Protein AF-A0A3B9HQM9-F1 (afdb_monomer_lite)

Sequence (159 aa):
MHLEASRPVILVDKAGGFSRELKNIVEHFPKIDIQQLEDRFWVWIHYAAIRIARGEFFETIDFLAFLRRTVLVPLAFDELNKLGYGVRKAEQRVPEFSAALKKTVGRYHAGSLVTAVHESIALYLEQRKRFENEFLNLREEARIAAIGYLNCIEKKILF

Foldseek 3Di:
DDDLPPQDDPPDDPPCPVVVVSVVDDDDQDQDDVQVCLVCVLVLLLVLLVCLLVLVQVVNQVSLVVLQQPAQQSLPCVPCSSSVQGCPPCCPVPVVVVVLSVQLRADSASLSSLRNSVSSVVSRVVSCVVCPVVPHDHPVVSNCVSVVSSVVSNVVRVD

Radius of gyration: 19.4 Å; chains: 1; bounding box: 42×34×60 Å

Secondary structure (DSSP, 8-state):
----TTSPP-S--TTSHHHHHHTT----PPPP-HHHHHHHHHHHHHHHHHHHHTT-HHHHHHHHHHHIIIIIHHHH-HHHHTTT-TTTTHHHH-HHHHHHHHHT---SSHHHHHHHHHHHHHHHHHHHGGGTTS-----HHHHHHHHHHHHHHHHHHH-

Structure (mmCIF, N/CA/C/O backbone):
data_AF-A0A3B9HQM9-F1
#
_entry.id   AF-A0A3B9HQM9-F1
#
loop_
_atom_site.group_PDB
_atom_site.id
_atom_site.type_symbol
_atom_site.label_atom_id
_atom_site.label_alt_id
_atom_site.label_comp_id
_atom_site.label_asym_id
_atom_site.label_entity_id
_atom_site.label_seq_id
_atom_site.pdbx_PDB_ins_code
_atom_site.Cartn_x
_atom_site.Cartn_y
_atom_site.Cartn_z
_atom_site.occupancy
_atom_site.B_iso_or_equiv
_atom_site.auth_seq_id
_atom_site.auth_comp_id
_atom_site.auth_asym_id
_atom_site.auth_atom_id
_atom_site.pdbx_PDB_model_num
ATOM 1 N N . MET A 1 1 ? 13.100 -22.020 -22.131 1.00 31.86 1 MET A N 1
ATOM 2 C CA . MET A 1 1 ? 13.482 -20.758 -22.799 1.00 31.86 1 MET A CA 1
ATOM 3 C C . MET A 1 1 ? 12.538 -19.669 -22.310 1.00 31.86 1 MET A C 1
ATOM 5 O O . MET A 1 1 ? 11.433 -19.540 -22.823 1.00 31.86 1 MET A O 1
ATOM 9 N N . HIS A 1 2 ? 12.900 -18.982 -21.229 1.00 34.84 2 HIS A N 1
ATOM 10 C CA . HIS A 1 2 ? 12.106 -17.861 -20.731 1.00 34.84 2 HIS A CA 1
ATOM 11 C C . HIS A 1 2 ? 12.449 -16.643 -21.587 1.00 34.84 2 HIS A C 1
ATOM 13 O O . HIS A 1 2 ? 13.571 -16.158 -21.528 1.00 34.84 2 HIS A O 1
ATOM 19 N N . LEU A 1 3 ? 11.508 -16.198 -22.422 1.00 39.25 3 LEU A N 1
ATOM 20 C CA . LEU A 1 3 ? 11.593 -14.885 -23.056 1.00 39.25 3 LEU A CA 1
ATOM 21 C C . LEU A 1 3 ? 11.678 -13.845 -21.931 1.00 39.25 3 LEU A C 1
ATOM 23 O O . LEU A 1 3 ? 10.747 -13.738 -21.126 1.00 39.25 3 LEU A O 1
ATOM 27 N N . GLU A 1 4 ? 12.796 -13.124 -21.848 1.00 48.50 4 GLU A N 1
ATOM 28 C CA . GLU A 1 4 ? 12.886 -11.893 -21.064 1.00 48.50 4 GLU A CA 1
ATOM 29 C C . GLU A 1 4 ? 11.794 -10.959 -21.585 1.00 48.50 4 GLU A C 1
ATOM 31 O O . GLU A 1 4 ? 11.863 -10.463 -22.707 1.00 48.50 4 GLU A O 1
ATOM 36 N N . ALA A 1 5 ? 10.723 -10.795 -20.807 1.00 49.62 5 ALA A N 1
ATOM 37 C CA . ALA A 1 5 ? 9.475 -10.189 -21.272 1.00 49.62 5 ALA A CA 1
ATOM 38 C C . ALA A 1 5 ? 9.584 -8.684 -21.592 1.00 49.62 5 ALA A C 1
ATOM 40 O O . ALA A 1 5 ? 8.574 -8.065 -21.923 1.00 49.62 5 ALA A O 1
ATOM 41 N N . SER A 1 6 ? 10.780 -8.111 -21.466 1.00 56.75 6 SER A N 1
ATOM 42 C CA . SER A 1 6 ? 11.080 -6.696 -21.671 1.00 56.75 6 SER A CA 1
ATOM 43 C C . SER A 1 6 ? 11.618 -6.401 -23.071 1.00 56.75 6 SER A C 1
ATOM 45 O O . SER A 1 6 ? 11.450 -5.287 -23.560 1.00 56.75 6 SER A O 1
ATOM 47 N N . ARG A 1 7 ? 12.191 -7.396 -23.768 1.00 65.38 7 ARG A N 1
ATOM 48 C CA . ARG A 1 7 ? 12.734 -7.179 -25.112 1.00 65.38 7 ARG A CA 1
ATOM 49 C C . ARG A 1 7 ? 11.658 -7.367 -26.180 1.00 65.38 7 ARG A C 1
ATOM 51 O O . ARG A 1 7 ? 11.130 -8.474 -26.319 1.00 65.38 7 ARG A O 1
ATOM 58 N N . PRO A 1 8 ? 11.320 -6.318 -26.952 1.00 72.38 8 PRO A N 1
ATOM 59 C CA . PRO A 1 8 ? 10.322 -6.441 -27.998 1.00 72.38 8 PRO A CA 1
ATOM 60 C C . PRO A 1 8 ? 10.822 -7.400 -29.081 1.00 72.38 8 PRO A C 1
ATOM 62 O O . PRO A 1 8 ? 11.970 -7.331 -29.522 1.00 72.38 8 PRO A O 1
ATOM 65 N N . VAL A 1 9 ? 9.942 -8.297 -29.524 1.00 81.00 9 VAL A N 1
ATOM 66 C CA . VAL A 1 9 ? 10.208 -9.151 -30.683 1.00 81.00 9 VAL A CA 1
ATOM 67 C C . VAL A 1 9 ? 9.889 -8.347 -31.938 1.00 81.00 9 VAL A C 1
ATOM 69 O O . VAL A 1 9 ? 8.759 -7.900 -32.131 1.00 81.00 9 VAL A O 1
ATOM 72 N N . ILE A 1 10 ? 10.889 -8.160 -32.795 1.00 84.44 10 ILE A N 1
ATOM 73 C CA . ILE A 1 10 ? 10.723 -7.461 -34.069 1.00 84.44 10 ILE A CA 1
ATOM 74 C C . ILE A 1 10 ? 10.053 -8.418 -35.056 1.00 84.44 10 ILE A C 1
ATOM 76 O O . ILE A 1 10 ? 10.665 -9.384 -35.502 1.00 84.44 10 ILE A O 1
ATOM 80 N N . LEU A 1 11 ? 8.789 -8.152 -35.389 1.00 89.12 11 LEU A N 1
ATOM 81 C CA . LEU A 1 11 ? 8.035 -8.962 -36.352 1.00 89.12 11 LEU A CA 1
ATOM 82 C C . LEU A 1 11 ? 8.367 -8.596 -37.807 1.00 89.12 11 LEU A C 1
ATOM 84 O O . LEU A 1 11 ? 8.377 -9.467 -38.671 1.00 89.12 11 LEU A O 1
ATOM 88 N N . VAL A 1 12 ? 8.650 -7.317 -38.082 1.00 90.44 12 VAL A N 1
ATOM 89 C CA . VAL A 1 12 ? 9.025 -6.802 -39.408 1.00 90.44 12 VAL A CA 1
ATOM 90 C C . VAL A 1 12 ? 9.981 -5.620 -39.240 1.00 90.44 12 VAL A C 1
ATOM 92 O O . VAL A 1 12 ? 9.660 -4.669 -38.535 1.00 90.44 12 VAL A O 1
ATOM 95 N N . ASP A 1 13 ? 11.119 -5.648 -39.934 1.00 91.06 13 ASP A N 1
ATOM 96 C CA . ASP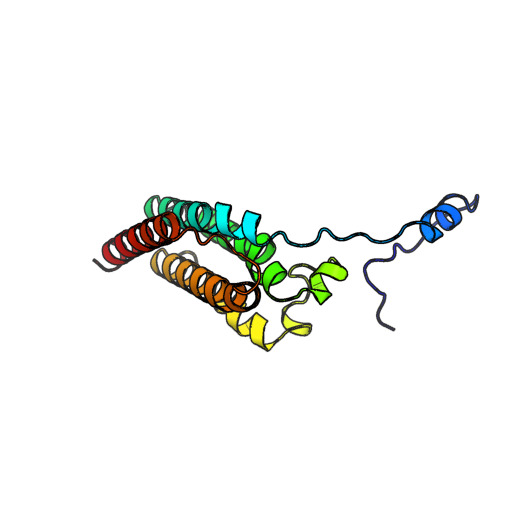 A 1 13 ? 12.044 -4.512 -40.055 1.00 91.06 13 ASP A CA 1
ATOM 97 C C . ASP A 1 13 ? 12.808 -4.598 -41.383 1.00 91.06 13 ASP A C 1
ATOM 99 O O . ASP A 1 13 ? 13.970 -4.993 -41.447 1.00 91.06 13 ASP A O 1
ATOM 103 N N . LYS A 1 14 ? 12.117 -4.282 -42.485 1.00 90.44 14 LYS A N 1
ATOM 104 C CA . LYS A 1 14 ? 12.659 -4.462 -43.844 1.00 90.44 14 LYS A CA 1
ATOM 105 C C . LYS A 1 14 ? 13.916 -3.626 -44.117 1.00 90.44 14 LYS A C 1
ATOM 107 O O . LYS A 1 14 ? 14.730 -4.025 -44.940 1.00 90.44 14 LYS A O 1
ATOM 112 N N . ALA A 1 15 ? 14.058 -2.478 -43.454 1.00 91.25 15 ALA A N 1
ATOM 113 C CA . ALA A 1 15 ? 15.184 -1.561 -43.638 1.00 91.25 15 ALA A CA 1
ATOM 114 C C . ALA A 1 15 ? 16.266 -1.698 -42.547 1.00 91.25 15 ALA A C 1
ATOM 116 O O . ALA A 1 15 ? 17.303 -1.043 -42.630 1.00 91.25 15 ALA A O 1
ATOM 117 N N . GLY A 1 16 ? 16.043 -2.520 -41.515 1.00 87.19 16 GLY A N 1
ATOM 118 C CA . GLY A 1 16 ? 16.991 -2.734 -40.417 1.00 87.19 16 GLY A CA 1
ATOM 119 C C . GLY A 1 16 ? 17.180 -1.528 -39.486 1.00 87.19 16 GLY A C 1
ATOM 120 O O . GLY A 1 16 ? 18.104 -1.525 -38.668 1.00 87.19 16 GLY A O 1
ATOM 121 N N . GLY A 1 17 ? 16.371 -0.475 -39.644 1.00 88.94 17 GLY A N 1
ATOM 122 C CA . GLY A 1 17 ? 16.509 0.775 -38.896 1.00 88.94 17 GLY A CA 1
ATOM 123 C C . GLY A 1 17 ? 16.097 0.604 -37.437 1.00 88.94 17 GLY A C 1
ATOM 124 O O . GLY A 1 17 ? 16.817 1.023 -36.533 1.00 88.94 17 GLY A O 1
ATOM 125 N N . PHE A 1 18 ? 14.987 -0.098 -37.204 1.00 84.00 18 PHE A N 1
ATOM 126 C CA . PHE A 1 18 ? 14.453 -0.312 -35.861 1.00 84.00 18 PHE A CA 1
ATOM 127 C C . PHE A 1 18 ? 15.334 -1.265 -35.044 1.00 84.00 18 PHE A C 1
ATOM 129 O O . PHE A 1 18 ? 15.640 -0.995 -33.886 1.00 84.00 18 PHE A O 1
ATOM 136 N N . SER A 1 19 ? 15.836 -2.336 -35.664 1.00 86.25 19 SER A N 1
ATOM 137 C CA . SER A 1 19 ? 16.766 -3.284 -35.039 1.00 86.25 19 SER A CA 1
ATOM 138 C C . SER A 1 19 ? 18.081 -2.632 -34.623 1.00 86.25 19 SER A C 1
ATOM 140 O O . SER A 1 19 ? 18.715 -3.077 -33.669 1.00 86.25 19 SER A O 1
ATOM 142 N N . ARG A 1 20 ? 18.528 -1.606 -35.358 1.00 86.38 20 ARG A N 1
ATOM 143 C CA . ARG A 1 20 ? 19.761 -0.875 -35.053 1.00 86.38 20 ARG A CA 1
ATOM 144 C C . ARG A 1 20 ? 19.574 0.034 -33.848 1.00 86.38 20 ARG A C 1
ATOM 146 O O . ARG A 1 20 ? 20.414 0.006 -32.957 1.00 86.38 20 ARG A O 1
ATOM 153 N N . GLU A 1 21 ? 18.463 0.761 -33.805 1.00 84.81 21 GLU A N 1
ATOM 154 C CA . GLU A 1 21 ? 18.163 1.665 -32.697 1.00 84.81 21 GLU A CA 1
ATOM 155 C C . GLU A 1 21 ? 17.845 0.901 -31.409 1.00 84.81 21 GLU A C 1
ATOM 157 O O . GLU A 1 21 ? 18.342 1.247 -30.342 1.00 84.81 21 GLU A O 1
ATOM 162 N N . LEU A 1 22 ? 17.118 -0.217 -31.509 1.00 83.12 22 LEU A N 1
ATOM 163 C CA . LEU A 1 22 ? 16.764 -1.051 -30.359 1.00 83.12 22 LEU A CA 1
ATOM 164 C C . LEU A 1 22 ? 17.995 -1.586 -29.605 1.00 83.12 22 LEU A C 1
ATOM 166 O O . LEU A 1 22 ? 17.938 -1.749 -28.389 1.00 83.12 22 LEU A O 1
ATOM 170 N N . LYS A 1 23 ? 19.121 -1.831 -30.292 1.00 80.38 23 LYS A N 1
ATOM 171 C CA . LYS A 1 23 ? 20.385 -2.250 -29.650 1.00 80.38 23 LYS A CA 1
ATOM 172 C C . LYS A 1 23 ? 20.988 -1.170 -28.752 1.00 80.38 23 LYS A C 1
ATOM 174 O O . LYS A 1 23 ? 21.751 -1.510 -27.853 1.00 80.38 23 LYS A O 1
ATOM 179 N N . ASN A 1 24 ? 20.658 0.093 -29.006 1.00 80.75 24 ASN A N 1
ATOM 180 C CA . ASN A 1 24 ? 21.173 1.240 -28.267 1.00 80.75 24 ASN A CA 1
ATOM 181 C C . ASN A 1 24 ? 20.254 1.646 -27.106 1.00 80.75 24 ASN A C 1
ATOM 183 O O . ASN A 1 24 ? 20.648 2.469 -26.281 1.00 80.75 24 ASN A O 1
ATOM 187 N N . ILE A 1 25 ? 19.047 1.075 -27.014 1.00 77.06 25 ILE A N 1
ATOM 188 C CA . ILE A 1 25 ? 18.130 1.346 -25.907 1.00 77.06 25 ILE A CA 1
ATOM 189 C C . ILE A 1 25 ? 18.655 0.654 -24.649 1.00 77.06 25 ILE A C 1
ATOM 191 O O . ILE A 1 25 ? 18.677 -0.573 -24.548 1.00 77.06 25 ILE A O 1
ATOM 195 N N . VAL A 1 26 ? 19.043 1.464 -23.668 1.00 68.56 26 VAL A N 1
ATOM 196 C CA . VAL A 1 26 ? 19.285 1.013 -22.299 1.00 68.56 26 VAL A CA 1
ATOM 197 C C . VAL A 1 26 ? 17.951 1.050 -21.560 1.00 68.56 26 VAL A C 1
ATOM 199 O O . VAL A 1 26 ? 17.317 2.101 -21.471 1.00 68.56 26 VAL A O 1
ATOM 202 N N . GLU A 1 27 ? 17.510 -0.095 -21.039 1.00 67.31 27 GLU A N 1
ATOM 203 C CA . GLU A 1 27 ? 16.317 -0.153 -20.194 1.00 67.31 27 GLU A CA 1
ATOM 204 C C . GLU A 1 27 ? 16.575 0.638 -18.903 1.00 67.31 27 GLU A C 1
ATOM 206 O O . GLU A 1 27 ? 17.454 0.294 -18.112 1.00 67.31 27 GLU A O 1
ATOM 211 N N . HIS A 1 28 ? 15.819 1.717 -18.695 1.00 65.94 28 HIS A N 1
ATOM 212 C CA . HIS A 1 28 ? 15.857 2.488 -17.458 1.00 65.94 28 HIS A CA 1
ATOM 213 C C . HIS A 1 28 ? 14.506 2.387 -16.762 1.00 65.94 28 HIS A C 1
ATOM 215 O O . HIS A 1 28 ? 13.511 2.952 -17.217 1.00 65.94 28 HIS A O 1
ATOM 221 N N . PHE A 1 29 ? 14.478 1.669 -15.644 1.00 67.25 29 PHE A N 1
ATOM 222 C CA . PHE A 1 29 ? 13.321 1.650 -14.763 1.00 67.25 29 PHE A CA 1
ATOM 223 C C . PHE A 1 29 ? 13.531 2.670 -13.646 1.00 67.25 29 PHE A C 1
ATOM 225 O O . PHE A 1 29 ? 14.614 2.699 -13.053 1.00 67.25 29 PHE A O 1
ATOM 232 N N . PRO A 1 30 ? 12.528 3.518 -13.356 1.00 65.25 30 PRO A N 1
ATOM 233 C CA . PRO A 1 30 ? 12.673 4.545 -12.341 1.00 65.25 30 PRO A CA 1
ATOM 234 C C . PRO A 1 30 ? 12.960 3.894 -10.988 1.00 65.25 30 PRO A C 1
ATOM 236 O O . PRO A 1 30 ? 12.232 3.001 -10.545 1.00 65.25 30 PRO A O 1
ATOM 239 N N . LYS A 1 31 ? 14.027 4.353 -10.326 1.00 71.44 31 LYS A N 1
ATOM 240 C CA . LYS A 1 31 ? 14.301 3.979 -8.940 1.00 71.44 31 LYS A CA 1
ATOM 241 C C . LYS A 1 31 ? 13.192 4.546 -8.056 1.00 71.44 31 LYS A C 1
ATOM 243 O O . LYS A 1 31 ? 12.733 5.668 -8.261 1.00 71.44 31 LYS A O 1
ATOM 248 N N . ILE A 1 32 ? 12.774 3.765 -7.070 1.00 77.00 32 ILE A N 1
ATOM 249 C CA . ILE A 1 32 ? 11.804 4.220 -6.081 1.00 77.00 32 ILE A CA 1
ATOM 250 C C . ILE A 1 32 ? 12.460 5.266 -5.191 1.00 77.00 32 ILE A C 1
ATOM 252 O O . ILE A 1 32 ? 13.507 5.014 -4.596 1.00 77.00 32 ILE A O 1
ATOM 256 N N . ASP A 1 33 ? 11.803 6.412 -5.075 1.00 86.19 33 ASP A N 1
ATOM 257 C CA . ASP A 1 33 ? 12.102 7.407 -4.058 1.00 86.19 33 ASP A CA 1
ATOM 258 C C . ASP A 1 33 ? 11.256 7.097 -2.813 1.00 86.19 33 ASP A C 1
ATOM 260 O O . ASP A 1 33 ? 10.039 7.312 -2.789 1.00 86.19 33 ASP A O 1
ATOM 264 N N . ILE A 1 34 ? 11.905 6.529 -1.793 1.00 88.50 34 ILE A N 1
ATOM 265 C CA . ILE A 1 34 ? 11.252 6.150 -0.535 1.00 88.50 34 ILE A CA 1
ATOM 266 C C . ILE A 1 34 ? 10.689 7.369 0.207 1.00 88.50 34 ILE A C 1
ATOM 268 O O . ILE A 1 34 ? 9.625 7.259 0.815 1.00 88.50 34 ILE A O 1
ATOM 272 N N . GLN A 1 35 ? 11.327 8.540 0.104 1.00 92.06 35 GLN A N 1
ATOM 273 C CA . GLN A 1 35 ? 10.831 9.759 0.740 1.00 92.06 35 GLN A CA 1
ATOM 274 C C . GLN A 1 35 ? 9.533 10.223 0.077 1.00 92.06 35 GLN A C 1
ATOM 276 O O . GLN A 1 35 ? 8.573 10.556 0.770 1.00 92.06 35 GLN A O 1
ATOM 281 N N . GLN A 1 36 ? 9.454 10.179 -1.256 1.00 91.31 36 GLN A N 1
ATOM 282 C CA . GLN A 1 36 ? 8.212 10.506 -1.968 1.00 91.31 36 GLN A CA 1
ATOM 283 C C . GLN A 1 36 ? 7.069 9.542 -1.644 1.00 91.31 36 GLN A C 1
ATOM 285 O O . GLN A 1 36 ? 5.904 9.951 -1.641 1.00 91.31 36 GLN A O 1
ATOM 290 N N . LEU A 1 37 ? 7.378 8.266 -1.394 1.00 92.06 37 LEU A N 1
ATOM 291 C CA . LEU A 1 37 ? 6.382 7.306 -0.927 1.00 92.06 37 LEU A CA 1
ATOM 292 C C . LEU A 1 37 ? 5.926 7.629 0.497 1.00 92.06 37 LEU A C 1
ATOM 294 O O . LEU A 1 37 ? 4.721 7.720 0.714 1.00 92.06 37 LEU A O 1
ATOM 298 N N . GLU A 1 38 ? 6.848 7.866 1.431 1.00 94.62 38 GLU A N 1
ATOM 299 C CA . GLU A 1 38 ? 6.537 8.236 2.821 1.00 94.62 38 GLU A CA 1
ATOM 300 C C . GLU A 1 38 ? 5.682 9.507 2.907 1.00 94.62 38 GLU A C 1
ATOM 302 O O . GLU A 1 38 ? 4.692 9.537 3.640 1.00 94.62 38 GLU A O 1
ATOM 307 N N . ASP A 1 39 ? 5.981 10.519 2.090 1.00 94.56 39 ASP A N 1
ATOM 308 C CA . ASP A 1 39 ? 5.230 11.778 2.045 1.00 94.56 39 ASP A CA 1
ATOM 309 C C . ASP A 1 39 ? 3.767 11.596 1.598 1.00 94.56 39 ASP A C 1
ATOM 311 O O . ASP A 1 39 ? 2.895 12.382 1.973 1.00 94.56 39 ASP A O 1
ATOM 315 N N . ARG A 1 40 ? 3.470 10.563 0.797 1.00 95.81 40 ARG A N 1
ATOM 316 C CA . ARG A 1 40 ? 2.135 10.332 0.210 1.00 95.81 40 ARG A CA 1
ATOM 317 C C . ARG A 1 40 ? 1.366 9.201 0.870 1.00 95.81 40 ARG A C 1
ATOM 319 O O . ARG A 1 40 ? 0.134 9.215 0.848 1.00 95.81 40 ARG A O 1
ATOM 326 N N . PHE A 1 41 ? 2.066 8.226 1.443 1.00 97.31 41 PHE A N 1
ATOM 327 C CA . PHE A 1 41 ? 1.468 6.986 1.918 1.00 97.31 41 PHE A CA 1
ATOM 328 C C . PHE A 1 41 ? 0.357 7.250 2.933 1.00 97.31 41 PHE A C 1
ATOM 330 O O . PHE A 1 41 ? -0.753 6.745 2.783 1.00 97.31 41 PHE A O 1
ATOM 337 N N . TRP A 1 42 ? 0.600 8.115 3.915 1.00 98.12 42 TRP A N 1
ATOM 338 C CA . TRP A 1 42 ? -0.381 8.409 4.960 1.00 98.12 42 TRP A CA 1
ATOM 339 C C . TRP A 1 42 ? -1.614 9.156 4.440 1.00 98.12 42 TRP A C 1
ATOM 341 O O . TRP A 1 42 ? -2.733 8.868 4.865 1.00 98.12 42 TRP A O 1
ATOM 351 N N . VAL A 1 43 ? -1.439 10.041 3.453 1.00 97.44 43 VAL A N 1
ATOM 352 C CA . VAL A 1 43 ? -2.559 10.700 2.758 1.00 97.44 43 VAL A CA 1
ATOM 353 C C . VAL A 1 43 ? -3.401 9.665 2.008 1.00 97.44 43 VAL A C 1
ATOM 355 O O . VAL A 1 43 ? -4.629 9.684 2.078 1.00 97.44 43 VAL A O 1
ATOM 358 N N . TRP A 1 44 ? -2.756 8.706 1.345 1.00 98.44 44 TRP A N 1
ATOM 359 C CA . TRP A 1 44 ? -3.439 7.601 0.679 1.00 98.44 44 TRP A CA 1
ATOM 360 C C . TRP A 1 44 ? -4.200 6.696 1.650 1.00 98.44 44 TRP A C 1
ATOM 362 O O . TRP A 1 44 ? -5.348 6.348 1.372 1.00 98.44 44 TRP A O 1
ATOM 372 N N . ILE A 1 45 ? -3.625 6.364 2.807 1.00 98.56 45 ILE A N 1
ATOM 373 C CA . ILE A 1 45 ? -4.335 5.622 3.860 1.00 98.56 45 ILE A CA 1
ATOM 374 C C . ILE A 1 45 ? -5.576 6.388 4.326 1.00 98.56 45 ILE A C 1
ATOM 376 O O . ILE A 1 45 ? -6.656 5.805 4.443 1.00 98.56 45 ILE A O 1
ATOM 380 N N . HIS A 1 46 ? -5.454 7.700 4.528 1.00 98.12 46 HIS A N 1
ATOM 381 C CA . HIS A 1 46 ? -6.591 8.533 4.898 1.00 98.12 46 HIS A CA 1
ATOM 382 C C . HIS A 1 46 ? -7.695 8.518 3.823 1.00 98.12 46 HIS A C 1
ATOM 384 O O . HIS A 1 46 ? -8.874 8.374 4.152 1.00 98.12 46 HIS A O 1
ATOM 390 N N . TYR A 1 47 ? -7.338 8.566 2.536 1.00 97.88 47 TYR A N 1
ATOM 391 C CA . TYR A 1 47 ?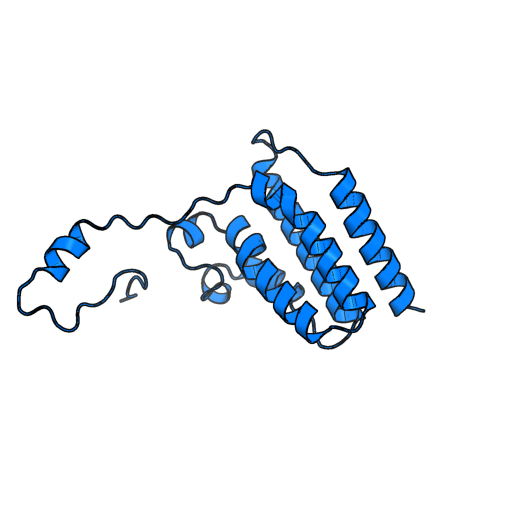 -8.306 8.443 1.440 1.00 97.88 47 TYR A CA 1
ATOM 392 C C . TYR A 1 47 ? -8.994 7.080 1.392 1.00 97.88 47 TYR A C 1
ATOM 394 O O . TYR A 1 47 ? -10.204 7.030 1.167 1.00 97.88 47 TYR A O 1
ATOM 402 N N . ALA A 1 48 ? -8.271 5.985 1.640 1.00 98.12 48 ALA A N 1
ATOM 403 C CA . ALA A 1 48 ? -8.883 4.663 1.740 1.00 98.12 48 ALA A CA 1
ATOM 404 C C . ALA A 1 48 ? -9.947 4.632 2.848 1.00 98.12 48 ALA A C 1
ATOM 406 O O . ALA A 1 48 ? -11.066 4.176 2.616 1.00 98.12 48 ALA A O 1
ATOM 407 N N . ALA A 1 49 ? -9.624 5.181 4.022 1.00 98.12 49 ALA A N 1
ATOM 408 C CA . ALA A 1 49 ? -10.541 5.249 5.154 1.00 98.12 49 ALA A CA 1
ATOM 409 C C . ALA A 1 49 ? -11.784 6.114 4.861 1.00 98.12 49 ALA A C 1
ATOM 411 O O . ALA A 1 49 ? -12.896 5.703 5.189 1.00 98.12 49 ALA A O 1
ATOM 412 N N . ILE A 1 50 ? -11.630 7.268 4.194 1.00 97.81 50 ILE A N 1
ATOM 413 C CA . ILE A 1 50 ? -12.766 8.118 3.785 1.00 97.81 50 ILE A CA 1
ATOM 414 C C . ILE A 1 50 ? -13.690 7.377 2.809 1.00 97.81 50 ILE A C 1
ATOM 416 O O . ILE A 1 50 ? -14.909 7.418 2.972 1.00 97.81 50 ILE A O 1
ATOM 420 N N . ARG A 1 51 ? -13.126 6.684 1.811 1.00 98.00 51 ARG A N 1
ATOM 421 C CA . ARG A 1 51 ? -13.903 5.896 0.837 1.00 98.00 51 ARG A CA 1
ATOM 422 C C . ARG A 1 51 ? -14.713 4.799 1.532 1.00 98.00 51 ARG A C 1
ATOM 424 O O . ARG A 1 51 ? -15.903 4.651 1.263 1.00 98.00 51 ARG A O 1
ATOM 431 N N . ILE A 1 52 ? -14.110 4.099 2.499 1.00 98.19 52 ILE A N 1
ATOM 432 C CA . ILE A 1 52 ? -14.811 3.092 3.315 1.00 98.19 52 ILE A CA 1
ATOM 433 C C . ILE A 1 52 ? -15.961 3.733 4.098 1.00 98.19 52 ILE A C 1
ATOM 435 O O . ILE A 1 52 ? -17.076 3.218 4.066 1.00 98.19 52 ILE A O 1
ATOM 439 N N . ALA A 1 53 ? -15.717 4.868 4.759 1.00 97.31 53 ALA A N 1
ATOM 440 C CA . ALA A 1 53 ? -16.728 5.571 5.551 1.00 97.31 53 ALA A CA 1
ATOM 441 C C . ALA A 1 53 ? -17.949 6.012 4.723 1.00 97.31 53 ALA A C 1
ATOM 443 O O . ALA A 1 53 ? -19.052 6.115 5.252 1.00 97.31 53 ALA A O 1
ATOM 444 N N . ARG A 1 54 ? -17.749 6.267 3.425 1.00 97.12 54 ARG A N 1
ATOM 445 C CA . ARG A 1 54 ? -18.789 6.673 2.468 1.00 97.12 54 ARG A CA 1
ATOM 446 C C . ARG A 1 54 ? -19.497 5.500 1.785 1.00 97.12 54 ARG A C 1
ATOM 448 O O . ARG A 1 54 ? -20.417 5.732 1.010 1.00 97.12 54 ARG A O 1
ATOM 455 N N . GLY A 1 55 ? -19.082 4.259 2.043 1.00 97.00 55 GLY A N 1
ATOM 456 C CA . GLY A 1 55 ? -19.637 3.084 1.365 1.00 97.00 55 GLY A CA 1
ATOM 457 C C . GLY A 1 55 ? -19.097 2.859 -0.054 1.00 97.00 55 GLY A C 1
ATOM 458 O O . GLY A 1 55 ? -19.663 2.074 -0.810 1.00 97.00 55 GLY A O 1
ATOM 459 N N . GLU A 1 56 ? -18.002 3.518 -0.440 1.00 98.06 56 GLU A N 1
ATOM 460 C CA . GLU A 1 56 ? -17.430 3.469 -1.795 1.00 98.06 56 GLU A CA 1
ATOM 461 C C . GLU A 1 56 ? -16.539 2.228 -1.974 1.00 98.06 56 GLU A C 1
ATOM 463 O O . GLU A 1 56 ? -15.338 2.308 -2.218 1.00 98.06 56 GLU A O 1
ATOM 468 N N . PHE A 1 57 ? -17.117 1.040 -1.804 1.00 98.00 57 PHE A N 1
ATOM 469 C CA . PHE A 1 57 ? -16.342 -0.192 -1.641 1.00 98.00 57 PHE A CA 1
ATOM 470 C C . PHE A 1 57 ? -15.585 -0.630 -2.897 1.00 98.00 57 PHE A C 1
ATOM 472 O O . PHE A 1 57 ? -14.446 -1.072 -2.773 1.00 98.00 57 PHE A O 1
ATOM 479 N N . PHE A 1 58 ? -16.159 -0.485 -4.097 1.00 98.38 58 PHE A N 1
ATOM 480 C CA . PHE A 1 58 ? -15.432 -0.775 -5.343 1.00 98.38 58 PHE A CA 1
ATOM 481 C C . PHE A 1 58 ? -14.228 0.155 -5.520 1.00 98.38 58 PHE A C 1
ATOM 483 O O . PHE A 1 58 ? -13.118 -0.312 -5.762 1.00 98.38 58 PHE A O 1
ATOM 490 N N . GLU A 1 59 ? -14.421 1.449 -5.263 1.00 98.06 59 GLU A N 1
ATOM 491 C CA . GLU A 1 59 ? -13.351 2.446 -5.264 1.00 98.06 59 GLU A CA 1
ATOM 492 C C . GLU A 1 59 ? -12.257 2.120 -4.240 1.00 98.06 59 GLU A C 1
ATOM 494 O O . GLU A 1 59 ? -11.075 2.329 -4.512 1.00 98.06 59 GLU A O 1
ATOM 499 N N . THR A 1 60 ? -12.608 1.595 -3.062 1.00 98.38 60 THR A N 1
ATOM 500 C CA . THR A 1 60 ? -11.616 1.122 -2.085 1.00 98.38 60 THR A CA 1
ATOM 501 C C . THR A 1 60 ? -10.882 -0.132 -2.570 1.00 98.38 60 THR A C 1
ATOM 503 O O . THR A 1 60 ? -9.670 -0.231 -2.381 1.00 98.38 60 THR A O 1
ATOM 506 N N . ILE A 1 61 ? -11.572 -1.090 -3.198 1.00 98.56 61 ILE A N 1
ATOM 507 C CA . ILE A 1 61 ? -10.957 -2.312 -3.747 1.00 98.56 61 ILE A CA 1
ATOM 508 C C . ILE A 1 61 ? -9.925 -1.955 -4.825 1.00 98.56 61 ILE A C 1
ATOM 510 O O . ILE A 1 61 ? -8.788 -2.444 -4.782 1.00 98.56 61 ILE A O 1
ATOM 514 N N . ASP A 1 62 ? -10.284 -1.060 -5.743 1.00 98.06 62 ASP A N 1
ATOM 515 C CA . ASP A 1 62 ? -9.385 -0.577 -6.791 1.00 98.06 62 ASP A CA 1
ATOM 516 C C . ASP A 1 62 ? -8.220 0.220 -6.206 1.00 98.06 62 ASP A C 1
ATOM 518 O O . ASP A 1 62 ? -7.067 0.057 -6.623 1.00 98.06 62 ASP A O 1
ATOM 522 N N . PHE A 1 63 ? -8.486 1.015 -5.170 1.00 98.06 63 PHE A N 1
ATOM 523 C CA . PHE A 1 63 ? -7.452 1.751 -4.457 1.00 98.06 63 PHE A CA 1
ATOM 524 C C . PHE A 1 63 ? -6.450 0.830 -3.741 1.00 98.06 63 PHE A C 1
ATOM 526 O O . PHE A 1 63 ? -5.243 1.060 -3.798 1.00 98.06 63 PHE A O 1
ATOM 533 N N . LEU A 1 64 ? -6.904 -0.271 -3.137 1.00 98.06 64 LEU A N 1
ATOM 534 C CA . LEU A 1 64 ? -6.018 -1.294 -2.566 1.00 98.06 64 LEU A CA 1
ATOM 535 C C . LEU A 1 64 ? -5.154 -1.961 -3.650 1.00 98.06 64 LEU A C 1
ATOM 537 O O . LEU A 1 64 ? -3.974 -2.240 -3.429 1.00 98.06 64 LEU A O 1
ATOM 541 N N . ALA A 1 65 ? -5.704 -2.190 -4.848 1.00 95.44 65 ALA A N 1
ATOM 542 C CA . ALA A 1 65 ? -4.923 -2.680 -5.984 1.00 95.44 65 ALA A CA 1
ATOM 543 C C . ALA A 1 65 ? -3.879 -1.656 -6.455 1.00 95.44 65 ALA A C 1
ATOM 545 O O . ALA A 1 65 ? -2.758 -2.039 -6.799 1.00 95.44 65 ALA A O 1
ATOM 546 N N . PHE A 1 66 ? -4.219 -0.367 -6.435 1.00 95.19 66 PHE A N 1
ATOM 547 C CA . PHE A 1 66 ? -3.270 0.720 -6.661 1.00 95.19 66 PHE A CA 1
ATOM 548 C C . PHE A 1 66 ? -2.138 0.707 -5.622 1.00 95.19 66 PHE A C 1
ATOM 550 O O . PHE A 1 66 ? -0.976 0.658 -6.022 1.00 95.19 66 PHE A O 1
ATOM 557 N N . LEU A 1 67 ? -2.437 0.625 -4.320 1.00 95.62 67 LEU A N 1
ATOM 558 C CA . LEU A 1 67 ? -1.414 0.559 -3.266 1.00 95.62 67 LEU A CA 1
ATOM 559 C C . LEU A 1 67 ? -0.459 -0.629 -3.445 1.00 95.62 67 LEU A C 1
ATOM 561 O O . LEU A 1 67 ? 0.757 -0.464 -3.330 1.00 95.62 67 LEU A O 1
ATOM 565 N N . ARG A 1 68 ? -0.973 -1.814 -3.803 1.00 92.38 68 ARG A N 1
ATOM 566 C CA . ARG A 1 68 ? -0.121 -2.973 -4.121 1.00 92.38 68 ARG A CA 1
ATOM 567 C C . ARG A 1 68 ? 0.857 -2.678 -5.259 1.00 92.38 68 ARG A C 1
ATOM 569 O O . ARG A 1 68 ? 2.028 -3.029 -5.151 1.00 92.38 68 ARG A O 1
ATOM 576 N N . ARG A 1 69 ? 0.377 -2.057 -6.341 1.00 88.88 69 ARG A N 1
ATOM 577 C CA . ARG A 1 69 ? 1.166 -1.785 -7.555 1.00 88.88 69 ARG A CA 1
ATOM 578 C C . ARG A 1 69 ? 2.167 -0.650 -7.392 1.00 88.88 69 ARG A C 1
ATOM 580 O O . ARG A 1 69 ? 3.240 -0.736 -7.974 1.00 88.88 69 ARG A O 1
ATOM 587 N N . THR A 1 70 ? 1.807 0.393 -6.654 1.00 88.19 70 THR A N 1
ATOM 588 C CA . THR A 1 70 ? 2.578 1.643 -6.582 1.00 88.19 70 THR A CA 1
ATOM 589 C C . THR A 1 70 ? 3.458 1.720 -5.340 1.00 88.19 70 THR A C 1
ATOM 591 O O . THR A 1 70 ? 4.463 2.421 -5.363 1.00 88.19 70 THR A O 1
ATOM 594 N N . VAL A 1 71 ? 3.114 0.987 -4.277 1.00 91.06 71 VAL A N 1
ATOM 595 C CA . VAL A 1 71 ? 3.821 1.053 -2.992 1.00 91.06 71 VAL A CA 1
ATOM 596 C C . VAL A 1 71 ? 4.384 -0.307 -2.601 1.00 91.06 71 VAL A C 1
ATOM 598 O O . VAL A 1 71 ? 5.596 -0.481 -2.562 1.00 91.06 71 VAL A O 1
ATOM 601 N N . LEU A 1 72 ? 3.518 -1.289 -2.335 1.00 90.75 72 LEU A N 1
ATOM 602 C CA . LEU A 1 72 ? 3.926 -2.492 -1.599 1.00 90.75 72 LEU A CA 1
ATOM 603 C C . LEU A 1 72 ? 4.870 -3.394 -2.397 1.00 90.75 72 LEU A C 1
ATOM 605 O O . LEU A 1 72 ? 5.899 -3.815 -1.880 1.00 90.75 72 LEU A O 1
ATOM 609 N N . VAL A 1 73 ? 4.536 -3.691 -3.655 1.00 86.69 73 VAL A N 1
ATOM 610 C CA . VAL A 1 73 ? 5.404 -4.511 -4.510 1.00 86.69 73 VAL A CA 1
ATOM 611 C C . VAL A 1 73 ? 6.683 -3.779 -4.895 1.00 86.69 73 VAL A C 1
ATOM 613 O O . VAL A 1 73 ? 7.746 -4.386 -4.753 1.00 86.69 73 VAL A O 1
ATOM 616 N N . PRO A 1 74 ? 6.629 -2.499 -5.309 1.00 82.44 74 PRO A N 1
ATOM 617 C CA . PRO A 1 74 ? 7.844 -1.746 -5.552 1.00 82.44 74 PRO A CA 1
ATOM 618 C C . PRO A 1 74 ? 8.782 -1.747 -4.333 1.00 82.44 74 PRO A C 1
ATOM 620 O O . PRO A 1 74 ? 9.946 -2.114 -4.460 1.00 82.44 74 PRO A O 1
ATOM 623 N N . LEU A 1 75 ? 8.295 -1.466 -3.126 1.00 84.62 75 LEU A N 1
ATOM 624 C CA . LEU A 1 75 ? 9.146 -1.465 -1.928 1.00 84.62 75 LEU A CA 1
ATOM 625 C C . LEU A 1 75 ? 9.717 -2.834 -1.547 1.00 84.62 75 LEU A C 1
ATOM 627 O O . LEU A 1 75 ? 10.705 -2.914 -0.816 1.00 84.62 75 LEU A O 1
ATOM 631 N N . ALA A 1 76 ? 9.096 -3.921 -1.996 1.00 81.25 76 ALA A N 1
ATOM 632 C CA . ALA A 1 76 ? 9.535 -5.260 -1.647 1.00 81.25 76 ALA A CA 1
ATOM 633 C C . ALA A 1 76 ? 10.643 -5.815 -2.535 1.00 81.25 76 ALA A C 1
ATOM 635 O O . ALA A 1 76 ? 11.441 -6.620 -2.044 1.00 81.25 76 ALA A O 1
ATOM 636 N N . PHE A 1 77 ? 10.729 -5.379 -3.796 1.00 76.94 77 PHE A N 1
ATOM 637 C CA . PHE A 1 77 ? 11.549 -6.056 -4.803 1.00 76.94 77 PHE A CA 1
ATOM 638 C C . PHE A 1 77 ? 12.342 -5.109 -5.688 1.00 76.94 77 PHE A C 1
ATOM 640 O O . PHE A 1 77 ? 11.995 -4.885 -6.848 1.00 76.94 77 PHE A O 1
ATOM 647 N N . ASP A 1 78 ? 13.470 -4.633 -5.170 1.00 68.06 78 ASP A N 1
ATOM 648 C CA . ASP A 1 78 ? 14.396 -3.788 -5.926 1.00 68.06 78 ASP A CA 1
ATOM 649 C C . ASP A 1 78 ? 14.791 -4.420 -7.281 1.00 68.06 78 ASP A C 1
ATOM 651 O O . ASP A 1 78 ? 14.763 -3.758 -8.317 1.00 68.06 78 ASP A O 1
ATOM 655 N N . GLU A 1 79 ? 15.030 -5.736 -7.320 1.00 62.66 79 GLU A N 1
ATOM 656 C CA . GLU A 1 79 ? 15.338 -6.460 -8.563 1.00 62.66 79 GLU A CA 1
ATOM 657 C C . GLU A 1 79 ? 14.147 -6.602 -9.522 1.00 62.66 79 GLU A C 1
ATOM 659 O O . GLU A 1 79 ? 14.322 -6.490 -10.733 1.00 62.66 79 GLU A O 1
ATOM 664 N N . LEU A 1 80 ? 12.916 -6.798 -9.030 1.00 63.50 80 LEU A N 1
ATOM 665 C CA . LEU A 1 80 ? 11.746 -6.879 -9.919 1.00 63.50 80 LEU A CA 1
ATOM 666 C C . LEU A 1 80 ? 11.385 -5.516 -10.513 1.00 63.50 80 LEU A C 1
ATOM 668 O O . LEU A 1 80 ? 10.855 -5.463 -11.625 1.00 63.50 80 LEU A O 1
ATOM 672 N N . ASN A 1 81 ? 11.694 -4.427 -9.808 1.00 64.50 81 ASN A N 1
ATOM 673 C CA . ASN A 1 81 ? 11.537 -3.073 -10.332 1.00 64.50 81 ASN A CA 1
ATOM 674 C C . ASN A 1 81 ? 12.583 -2.753 -11.391 1.00 64.50 81 ASN A C 1
ATOM 676 O O . ASN A 1 81 ? 12.222 -2.194 -12.422 1.00 64.50 81 ASN A O 1
ATOM 680 N N . LYS A 1 82 ? 13.837 -3.188 -11.194 1.00 63.09 82 LYS A N 1
ATOM 681 C CA . LYS A 1 82 ? 14.894 -3.131 -12.222 1.00 63.09 82 LYS A CA 1
ATOM 682 C C . LYS A 1 82 ? 14.544 -3.909 -13.491 1.00 63.09 82 LYS A C 1
ATOM 684 O O . LYS A 1 82 ? 15.181 -3.701 -14.511 1.00 63.09 82 LYS A O 1
ATOM 689 N N . LEU A 1 83 ? 13.550 -4.794 -13.429 1.00 63.31 83 LEU A N 1
ATOM 690 C CA . LEU A 1 83 ? 13.057 -5.573 -14.564 1.00 63.31 83 LEU A CA 1
ATOM 691 C C . LEU A 1 83 ? 11.652 -5.134 -15.025 1.00 63.31 83 LEU A C 1
ATOM 693 O O . LEU A 1 83 ? 11.041 -5.801 -15.860 1.00 63.31 83 LEU A O 1
ATOM 697 N N . GLY A 1 84 ? 11.099 -4.052 -14.459 1.00 66.19 84 GLY A N 1
ATOM 698 C CA . GLY A 1 84 ? 9.801 -3.496 -14.853 1.00 66.19 84 GLY A CA 1
ATOM 699 C C . GLY A 1 84 ? 8.596 -4.395 -14.588 1.00 66.19 84 GLY A C 1
ATOM 700 O O . GLY A 1 84 ? 7.534 -4.205 -15.185 1.00 66.19 84 GLY A O 1
ATOM 701 N N . TYR A 1 85 ? 8.728 -5.409 -13.733 1.00 68.31 85 TYR A N 1
ATOM 702 C CA . TYR A 1 85 ? 7.689 -6.426 -13.600 1.00 68.31 85 TYR A CA 1
ATOM 703 C C . TYR A 1 85 ? 6.492 -5.989 -12.756 1.00 68.31 85 TYR A C 1
ATOM 705 O O . TYR A 1 85 ? 5.408 -6.559 -12.924 1.00 68.31 85 TYR A O 1
ATOM 713 N N . GLY A 1 86 ? 6.650 -4.998 -11.875 1.00 73.62 86 GLY A N 1
ATOM 714 C CA . GLY A 1 86 ? 5.611 -4.610 -10.920 1.00 73.62 86 GLY A CA 1
ATOM 715 C C . GLY A 1 86 ? 5.020 -5.839 -10.216 1.00 73.62 86 GLY A C 1
ATOM 716 O O . GLY A 1 86 ? 5.743 -6.759 -9.843 1.00 73.62 86 GLY A O 1
ATOM 717 N N . VAL A 1 87 ? 3.688 -5.905 -10.101 1.00 72.06 87 VAL A N 1
ATOM 718 C CA . VAL A 1 87 ? 2.968 -7.050 -9.493 1.00 72.06 87 VAL A CA 1
ATOM 719 C C . VAL A 1 87 ? 2.875 -8.289 -10.396 1.00 72.06 87 VAL A C 1
ATOM 721 O O . VAL A 1 87 ? 2.317 -9.307 -9.988 1.00 72.06 87 VAL A O 1
ATOM 724 N N . ARG A 1 88 ? 3.350 -8.234 -11.648 1.00 76.50 88 ARG A N 1
ATOM 725 C CA . ARG A 1 88 ? 3.154 -9.329 -12.608 1.00 76.50 88 ARG A CA 1
ATOM 726 C C . ARG A 1 88 ? 3.848 -10.587 -12.088 1.00 76.50 88 ARG A C 1
ATOM 728 O O . ARG A 1 88 ? 5.040 -10.556 -11.794 1.00 76.50 88 ARG A O 1
ATOM 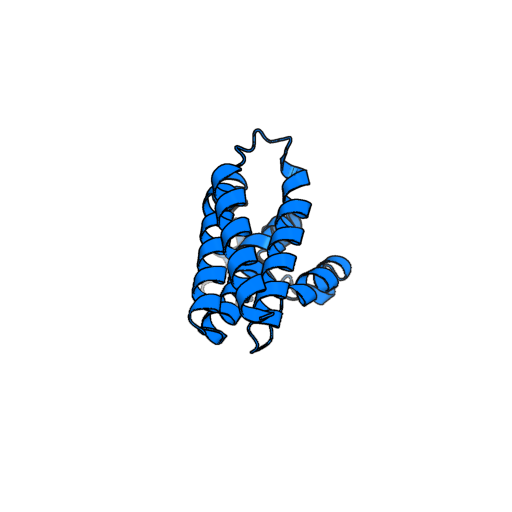735 N N . LYS A 1 89 ? 3.120 -11.706 -12.036 1.00 78.38 89 LYS A N 1
ATOM 736 C CA . LYS A 1 89 ? 3.634 -13.009 -11.573 1.00 78.38 89 LYS A CA 1
ATOM 737 C C . LYS A 1 89 ? 4.303 -12.943 -10.187 1.00 78.38 89 LYS A C 1
ATOM 739 O O . LYS A 1 89 ? 5.230 -13.713 -9.931 1.00 78.38 89 LYS A O 1
ATOM 744 N N . ALA A 1 90 ? 3.874 -12.035 -9.307 1.00 78.56 90 ALA A N 1
ATOM 745 C CA . ALA A 1 90 ? 4.417 -11.935 -7.952 1.00 78.56 90 ALA A CA 1
ATOM 746 C C . ALA A 1 90 ? 4.267 -13.266 -7.188 1.00 78.56 90 ALA A C 1
ATOM 748 O O . ALA A 1 90 ? 5.173 -13.687 -6.483 1.00 78.56 90 ALA A O 1
ATOM 749 N N . GLU A 1 91 ? 3.179 -13.997 -7.427 1.00 83.44 91 GLU A N 1
ATOM 750 C CA . GLU A 1 91 ? 2.899 -15.325 -6.871 1.00 83.44 91 GLU A CA 1
ATOM 751 C C . GLU A 1 91 ? 3.994 -16.351 -7.186 1.00 83.44 91 GLU A C 1
ATOM 753 O O . GLU A 1 91 ? 4.261 -17.234 -6.379 1.00 83.44 91 GLU A O 1
ATOM 758 N N . GLN A 1 92 ? 4.615 -16.243 -8.364 1.00 82.81 92 GLN A N 1
ATOM 759 C CA . GLN A 1 92 ? 5.648 -17.174 -8.826 1.00 82.81 92 GLN A CA 1
ATOM 760 C C . GLN A 1 92 ? 7.045 -16.711 -8.429 1.00 82.81 92 GLN A C 1
ATOM 762 O O . GLN A 1 92 ? 7.921 -17.527 -8.168 1.00 82.81 92 GLN A O 1
ATOM 767 N N . ARG A 1 93 ? 7.266 -15.396 -8.434 1.00 77.69 93 ARG A N 1
ATOM 768 C CA . ARG A 1 93 ? 8.593 -14.808 -8.240 1.00 77.69 93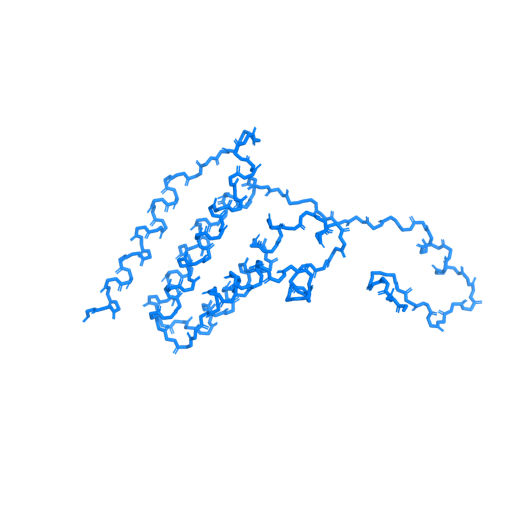 ARG A CA 1
ATOM 769 C C . ARG A 1 93 ? 8.950 -14.690 -6.768 1.00 77.69 93 ARG A C 1
ATOM 771 O O . ARG A 1 93 ? 10.113 -14.832 -6.420 1.00 77.69 93 ARG A O 1
ATOM 778 N N . VAL A 1 94 ? 7.955 -14.412 -5.927 1.00 78.69 94 VAL A N 1
ATOM 779 C CA . VAL A 1 94 ? 8.126 -14.022 -4.521 1.00 78.69 94 VAL A CA 1
ATOM 780 C C . VAL A 1 94 ? 6.991 -14.609 -3.662 1.00 78.69 94 VAL A C 1
ATOM 782 O O . VAL A 1 94 ? 6.145 -13.873 -3.142 1.00 78.69 94 VAL A O 1
ATOM 785 N N . PRO A 1 95 ? 6.924 -15.950 -3.524 1.00 81.44 95 PRO A N 1
ATOM 786 C CA . PRO A 1 95 ? 5.759 -16.637 -2.954 1.00 81.44 95 PRO A CA 1
ATOM 787 C C . PRO A 1 95 ? 5.422 -16.218 -1.516 1.00 81.44 95 PRO A C 1
ATOM 789 O O . PRO A 1 95 ? 4.250 -16.044 -1.179 1.00 81.44 95 PRO A O 1
ATOM 792 N N . GLU A 1 96 ? 6.439 -16.000 -0.681 1.00 80.06 96 GLU A N 1
ATOM 793 C CA . GLU A 1 96 ? 6.276 -15.601 0.724 1.00 80.06 96 GLU A CA 1
ATOM 794 C C . GLU A 1 96 ? 5.604 -14.230 0.846 1.00 80.06 96 GLU A C 1
ATOM 796 O O . GLU A 1 96 ? 4.622 -14.058 1.569 1.00 80.06 96 GLU A O 1
ATOM 801 N N . PHE A 1 97 ? 6.055 -13.258 0.055 1.00 84.88 97 PHE A N 1
ATOM 802 C CA . PHE A 1 97 ? 5.441 -11.936 0.028 1.00 84.88 97 PHE A CA 1
ATOM 803 C C . PHE A 1 97 ? 4.071 -11.946 -0.652 1.00 84.88 97 PHE A C 1
ATOM 805 O O . PHE A 1 97 ? 3.185 -11.189 -0.267 1.00 84.88 97 PHE A O 1
ATOM 812 N N . SER A 1 98 ? 3.852 -12.828 -1.633 1.00 86.31 98 SER A N 1
ATOM 813 C CA . SER A 1 98 ? 2.531 -13.021 -2.235 1.00 86.31 98 SER A CA 1
ATOM 814 C C . SER A 1 98 ? 1.493 -13.448 -1.193 1.00 86.31 98 SER A C 1
ATOM 816 O O . SER A 1 98 ? 0.367 -12.948 -1.215 1.00 86.31 98 SER A O 1
ATOM 818 N N . ALA A 1 99 ? 1.861 -14.303 -0.233 1.00 89.12 99 ALA A N 1
ATOM 819 C CA . ALA A 1 99 ? 0.975 -14.659 0.876 1.00 89.12 99 ALA A CA 1
ATOM 820 C C . ALA A 1 99 ? 0.582 -13.433 1.716 1.00 89.12 99 ALA A C 1
ATOM 822 O O . ALA A 1 99 ? -0.578 -13.297 2.105 1.00 89.12 99 ALA A O 1
ATOM 823 N N . ALA A 1 100 ? 1.519 -12.510 1.930 1.00 92.62 100 ALA A N 1
ATOM 824 C CA . ALA A 1 100 ? 1.271 -11.252 2.620 1.00 92.62 100 ALA A CA 1
ATOM 825 C C . ALA A 1 100 ? 0.380 -10.306 1.786 1.00 92.62 100 ALA A C 1
ATOM 827 O O . ALA A 1 100 ? -0.623 -9.794 2.279 1.00 92.62 100 ALA A O 1
ATOM 828 N N . LEU A 1 101 ? 0.655 -10.160 0.484 1.00 92.50 101 LEU A N 1
ATOM 829 C CA . LEU A 1 101 ? -0.160 -9.359 -0.437 1.00 92.50 101 LEU A CA 1
ATOM 830 C C . LEU A 1 101 ? -1.612 -9.837 -0.515 1.00 92.50 101 LEU A C 1
ATOM 832 O O . LEU A 1 101 ? -2.509 -9.002 -0.633 1.00 92.50 101 LEU A O 1
ATOM 836 N N . LYS A 1 102 ? -1.875 -11.146 -0.421 1.00 94.25 102 LYS A N 1
ATOM 837 C CA . LYS A 1 102 ? -3.247 -11.688 -0.406 1.00 94.25 102 LYS A CA 1
ATOM 838 C C . LYS A 1 102 ? -4.089 -11.111 0.732 1.00 94.25 102 LYS A C 1
ATOM 840 O O . LYS A 1 102 ? -5.281 -10.898 0.535 1.00 94.25 102 LYS A O 1
ATOM 845 N N . LYS A 1 103 ? -3.486 -10.800 1.883 1.00 96.31 103 LYS A N 1
ATOM 846 C CA . LYS A 1 103 ? -4.189 -10.196 3.028 1.00 96.31 103 LYS A CA 1
ATOM 847 C C . LYS A 1 103 ? -4.638 -8.756 2.765 1.00 96.31 103 LYS A C 1
ATOM 849 O O . LYS A 1 103 ? -5.593 -8.288 3.367 1.00 96.31 103 LYS A O 1
ATOM 854 N N . THR A 1 104 ? -4.014 -8.079 1.800 1.00 96.88 104 THR A N 1
ATOM 855 C CA . THR A 1 104 ? -4.415 -6.730 1.360 1.00 96.88 104 THR A CA 1
ATOM 856 C C . THR A 1 104 ? -5.589 -6.740 0.370 1.00 96.88 104 THR A C 1
ATOM 858 O O . THR A 1 104 ? -6.029 -5.687 -0.098 1.00 96.88 104 THR A O 1
ATOM 861 N N . VAL A 1 105 ? -6.090 -7.915 -0.027 1.00 96.62 105 VAL A N 1
ATOM 862 C CA . VAL A 1 105 ? -7.226 -8.034 -0.949 1.00 96.62 105 VAL A CA 1
ATOM 863 C C . VAL A 1 105 ? -8.525 -7.963 -0.151 1.00 96.62 105 VAL A C 1
ATOM 865 O O . VAL A 1 105 ? -8.955 -8.941 0.458 1.00 96.62 10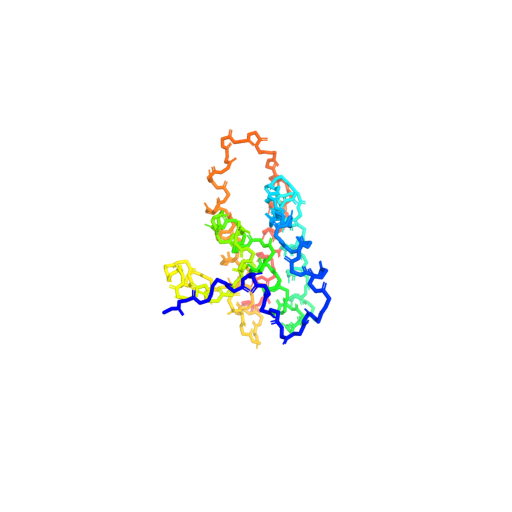5 VAL A O 1
ATOM 868 N N . GLY A 1 106 ? -9.156 -6.791 -0.170 1.00 95.62 106 GLY A N 1
ATOM 869 C CA . GLY A 1 106 ? -10.470 -6.596 0.432 1.00 95.62 106 GLY A CA 1
ATOM 870 C C . GLY A 1 106 ? -11.594 -7.217 -0.401 1.00 95.62 106 GLY A C 1
ATOM 871 O O . GLY A 1 106 ? -11.539 -7.239 -1.631 1.00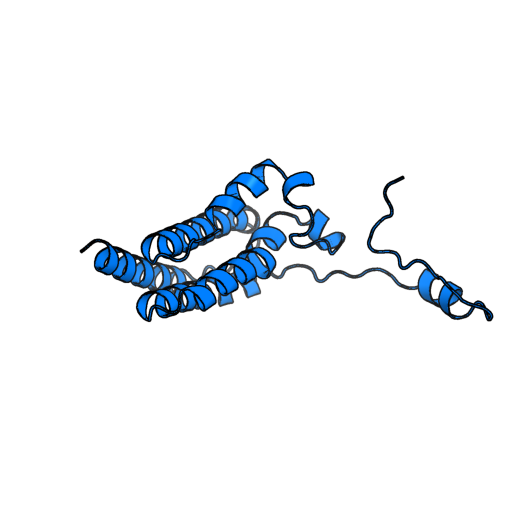 95.62 106 GLY A O 1
ATOM 872 N N . ARG A 1 107 ? -12.631 -7.711 0.277 1.00 96.88 107 ARG A N 1
ATOM 873 C CA . ARG A 1 107 ? -13.915 -8.114 -0.320 1.00 96.88 107 ARG A CA 1
ATOM 874 C C . ARG A 1 107 ? -14.899 -6.942 -0.278 1.00 96.88 107 ARG A C 1
ATOM 876 O O . ARG A 1 107 ? -14.649 -5.961 0.417 1.00 96.88 107 ARG A O 1
ATOM 883 N N . TYR A 1 108 ? -16.033 -7.058 -0.973 1.00 97.12 108 TYR A N 1
ATOM 884 C CA . TYR A 1 108 ? -17.130 -6.078 -0.931 1.00 97.12 108 TYR A CA 1
ATOM 885 C C . TYR A 1 108 ? -17.837 -6.093 0.441 1.00 97.12 108 TYR A C 1
ATOM 887 O O . TYR A 1 108 ? -18.936 -6.613 0.599 1.00 97.12 108 TYR A O 1
ATOM 895 N N . HIS A 1 109 ? -17.145 -5.616 1.472 1.00 96.56 109 HIS A N 1
ATOM 896 C CA . HIS A 1 109 ? -17.608 -5.548 2.853 1.00 96.56 109 HIS A CA 1
ATOM 897 C C . HIS A 1 109 ? -16.719 -4.578 3.638 1.00 96.56 109 HIS A C 1
ATOM 899 O O . HIS A 1 109 ? -15.496 -4.733 3.634 1.00 96.56 109 HIS A O 1
ATOM 905 N N . ALA A 1 110 ? -17.319 -3.629 4.362 1.00 96.88 110 ALA A N 1
ATOM 906 C CA . ALA A 1 110 ? -16.594 -2.570 5.068 1.00 96.88 110 ALA A CA 1
ATOM 907 C C . ALA A 1 110 ? -15.494 -3.116 5.995 1.00 96.88 110 ALA A C 1
ATOM 909 O O . ALA A 1 110 ? -14.338 -2.717 5.878 1.00 96.88 110 ALA A O 1
ATOM 910 N N . GLY A 1 111 ? -15.815 -4.107 6.836 1.00 97.19 111 GLY A N 1
ATOM 911 C CA . GLY A 1 111 ? -14.832 -4.724 7.733 1.00 97.19 111 GLY A CA 1
ATOM 912 C C . GLY A 1 111 ? -13.689 -5.422 6.988 1.00 97.19 111 GLY A C 1
ATOM 913 O O . GLY A 1 111 ? -12.538 -5.316 7.390 1.00 97.19 111 GLY A O 1
ATOM 914 N N . SER A 1 112 ? -13.972 -6.057 5.841 1.00 97.69 112 SER A N 1
ATOM 915 C CA . SER A 1 112 ? -12.918 -6.700 5.040 1.00 97.69 112 SER A CA 1
ATOM 916 C C . SER A 1 112 ? -11.977 -5.670 4.420 1.00 97.69 112 SER A C 1
ATOM 918 O O . SER A 1 112 ? -10.784 -5.940 4.295 1.00 97.69 112 SER A O 1
ATOM 920 N N . LEU A 1 113 ? -12.504 -4.509 4.028 1.00 98.44 113 LEU A N 1
ATOM 921 C CA . LEU A 1 113 ? -11.711 -3.415 3.479 1.00 98.44 113 LEU A CA 1
ATOM 922 C C . LEU A 1 113 ? -10.855 -2.753 4.555 1.00 98.44 113 LEU A C 1
ATOM 924 O O . LEU A 1 113 ? -9.683 -2.502 4.303 1.00 98.44 113 LEU A O 1
ATOM 928 N N . VAL A 1 114 ? -11.394 -2.542 5.758 1.00 98.38 114 VAL A N 1
ATOM 929 C CA . VAL A 1 114 ? -10.619 -2.046 6.906 1.00 98.38 114 VAL A CA 1
ATOM 930 C C . VAL A 1 114 ? -9.453 -2.981 7.217 1.00 98.38 114 VAL A C 1
ATOM 932 O O . VAL A 1 114 ? -8.312 -2.522 7.265 1.00 98.38 114 VAL A O 1
ATOM 935 N N . THR A 1 115 ? -9.701 -4.291 7.334 1.00 98.38 115 THR A N 1
ATOM 936 C CA . THR A 1 115 ? -8.631 -5.279 7.540 1.00 98.38 115 THR A CA 1
ATOM 937 C C . THR A 1 115 ? -7.585 -5.208 6.428 1.00 98.38 115 THR A C 1
ATOM 939 O O . THR A 1 115 ? -6.393 -5.163 6.706 1.00 98.38 115 THR A O 1
ATOM 942 N N . ALA A 1 116 ? -8.008 -5.125 5.165 1.00 98.56 116 ALA A N 1
ATOM 943 C CA . ALA A 1 116 ? -7.086 -5.032 4.037 1.00 98.56 116 ALA A CA 1
ATOM 944 C C . ALA A 1 116 ? -6.232 -3.747 4.044 1.00 98.56 116 ALA A C 1
ATOM 946 O O . ALA A 1 116 ? -5.063 -3.783 3.643 1.00 98.56 116 ALA A O 1
ATOM 947 N N . VAL A 1 117 ? -6.783 -2.617 4.504 1.00 98.56 117 VAL A N 1
ATOM 948 C CA . VAL A 1 117 ? -6.023 -1.373 4.696 1.00 98.56 117 VAL A CA 1
ATOM 949 C C . VAL A 1 117 ? -5.006 -1.540 5.827 1.00 98.56 117 VAL A C 1
ATOM 951 O O . VAL A 1 117 ? -3.841 -1.206 5.624 1.00 98.56 117 VAL A O 1
ATOM 954 N N . HIS A 1 118 ? -5.389 -2.121 6.968 1.00 98.56 118 HIS A N 1
ATOM 955 C CA . HIS A 1 118 ? -4.461 -2.417 8.072 1.00 98.56 118 HIS A CA 1
ATOM 956 C C . HIS A 1 118 ? -3.306 -3.324 7.643 1.00 98.56 118 HIS A C 1
ATOM 958 O O . HIS A 1 118 ? -2.148 -3.020 7.915 1.00 98.56 118 HIS A O 1
ATOM 964 N N . GLU A 1 119 ? -3.594 -4.386 6.895 1.00 98.31 119 GLU A N 1
ATOM 965 C CA . GLU A 1 119 ? -2.573 -5.280 6.333 1.00 98.31 119 GLU A CA 1
ATOM 966 C C . GLU A 1 119 ? -1.646 -4.539 5.356 1.00 98.31 119 GLU A C 1
ATOM 968 O O . GLU A 1 119 ? -0.440 -4.776 5.325 1.00 98.31 119 GLU A O 1
ATOM 973 N N . SER A 1 120 ? -2.177 -3.576 4.595 1.00 98.19 120 SER A N 1
ATOM 974 C CA . SER A 1 120 ? -1.364 -2.734 3.708 1.00 98.19 120 SER A CA 1
ATOM 975 C C . SER A 1 120 ? -0.429 -1.807 4.495 1.00 98.19 120 SER A C 1
ATOM 977 O O . SER A 1 120 ? 0.724 -1.628 4.104 1.00 98.19 120 SER A O 1
ATOM 979 N N . ILE A 1 121 ? -0.898 -1.245 5.615 1.00 98.31 121 ILE A N 1
ATOM 980 C CA . ILE A 1 121 ? -0.086 -0.431 6.535 1.00 98.31 121 ILE A CA 1
ATOM 981 C C . ILE A 1 121 ? 1.009 -1.283 7.175 1.00 98.31 121 ILE A C 1
ATOM 983 O O . ILE A 1 121 ? 2.167 -0.869 7.194 1.00 98.31 121 ILE A O 1
ATOM 987 N N . ALA A 1 122 ? 0.664 -2.474 7.668 1.00 97.44 122 ALA A N 1
ATOM 988 C CA . ALA A 1 122 ? 1.613 -3.387 8.294 1.00 97.44 122 ALA A CA 1
ATOM 989 C C . ALA A 1 122 ? 2.742 -3.767 7.326 1.00 97.44 122 ALA A C 1
ATOM 991 O O . ALA A 1 122 ? 3.916 -3.683 7.685 1.00 97.44 122 ALA A O 1
ATOM 992 N N . LEU A 1 123 ? 2.398 -4.099 6.077 1.00 95.44 123 LEU A N 1
ATOM 993 C CA . LEU A 1 123 ? 3.393 -4.380 5.045 1.00 95.44 123 LEU A CA 1
ATOM 994 C C . LEU A 1 123 ? 4.257 -3.166 4.727 1.00 95.44 123 LEU A C 1
ATOM 996 O O . LEU A 1 123 ? 5.471 -3.306 4.637 1.00 95.44 123 LEU A O 1
ATOM 1000 N N . TYR A 1 124 ? 3.666 -1.981 4.580 1.00 95.38 124 TYR A N 1
ATOM 1001 C CA . TYR A 1 124 ? 4.443 -0.768 4.338 1.00 95.38 124 TYR A CA 1
ATOM 1002 C C . TYR A 1 124 ? 5.465 -0.515 5.450 1.00 95.38 124 TYR A C 1
ATOM 1004 O O . TYR A 1 124 ? 6.644 -0.322 5.162 1.00 95.38 124 TYR A O 1
ATOM 1012 N N . LEU A 1 125 ? 5.029 -0.569 6.711 1.00 94.56 125 LEU A N 1
ATOM 1013 C CA . LEU A 1 125 ? 5.895 -0.349 7.867 1.00 94.56 125 LEU A CA 1
ATOM 1014 C C . LEU A 1 125 ? 7.029 -1.374 7.935 1.00 94.56 125 LEU A C 1
ATOM 1016 O O . LEU A 1 125 ? 8.167 -0.993 8.187 1.00 94.56 125 LEU A O 1
ATOM 1020 N N . GLU A 1 126 ? 6.745 -2.651 7.675 1.00 92.94 126 GLU A N 1
ATOM 1021 C CA . GLU A 1 126 ? 7.770 -3.697 7.671 1.00 92.94 126 GLU A CA 1
ATOM 1022 C C . GLU A 1 126 ? 8.803 -3.480 6.561 1.00 92.94 126 GLU A C 1
ATOM 1024 O O . GLU A 1 126 ? 10.008 -3.563 6.791 1.00 92.94 126 GLU A O 1
ATOM 1029 N N . GLN A 1 127 ? 8.344 -3.141 5.356 1.00 89.25 127 GLN A N 1
ATOM 1030 C CA . GLN A 1 127 ? 9.226 -2.895 4.220 1.00 89.25 127 GLN A CA 1
ATOM 1031 C C . GLN A 1 127 ? 10.063 -1.624 4.392 1.00 89.25 127 GLN A C 1
ATOM 1033 O O . GLN A 1 127 ? 11.237 -1.608 4.014 1.00 89.25 127 GLN A O 1
ATOM 1038 N N . ARG A 1 128 ? 9.486 -0.579 4.997 1.00 89.94 128 ARG A N 1
ATOM 1039 C CA . ARG A 1 128 ? 10.140 0.713 5.234 1.00 89.94 128 ARG A CA 1
ATOM 1040 C C . ARG A 1 128 ? 11.369 0.597 6.138 1.00 89.94 128 ARG A C 1
ATOM 1042 O O . ARG A 1 128 ? 12.324 1.331 5.913 1.00 89.94 128 ARG A O 1
ATOM 1049 N N . LYS A 1 129 ? 11.400 -0.355 7.082 1.00 89.06 129 LYS A N 1
ATOM 1050 C CA . LYS A 1 129 ? 12.536 -0.573 8.006 1.00 89.06 129 LYS A CA 1
ATOM 1051 C C . LYS A 1 129 ? 13.885 -0.712 7.303 1.00 89.06 129 LYS A C 1
ATOM 1053 O O . LYS A 1 129 ? 14.907 -0.281 7.821 1.00 89.06 129 LYS A O 1
ATOM 1058 N N . ARG A 1 130 ? 13.896 -1.277 6.092 1.00 85.94 130 ARG A N 1
ATOM 1059 C CA . ARG A 1 130 ? 15.114 -1.456 5.280 1.00 85.94 130 ARG A CA 1
ATOM 1060 C C . ARG A 1 130 ? 15.768 -0.128 4.882 1.00 85.94 130 ARG A C 1
ATOM 1062 O O . ARG A 1 130 ? 16.953 -0.112 4.572 1.00 85.94 130 ARG A O 1
ATOM 1069 N N . PHE A 1 131 ? 14.997 0.956 4.907 1.00 82.81 131 PHE A N 1
ATOM 1070 C CA . PHE A 1 131 ? 15.384 2.296 4.477 1.00 82.81 131 PHE A CA 1
ATOM 1071 C C . PHE A 1 131 ? 15.504 3.280 5.652 1.00 82.81 131 PHE A C 1
ATOM 1073 O O . PHE A 1 131 ? 15.801 4.448 5.436 1.00 82.81 131 PHE A O 1
ATOM 1080 N N . GLU A 1 132 ? 15.310 2.843 6.902 1.00 74.56 132 GLU A N 1
ATOM 1081 C CA . GLU A 1 132 ? 15.420 3.728 8.078 1.00 74.56 132 GLU A CA 1
ATOM 1082 C C . GLU A 1 132 ? 16.840 4.290 8.264 1.00 74.56 132 GLU A C 1
ATOM 1084 O O . GLU A 1 132 ? 17.009 5.389 8.785 1.00 74.56 132 GLU A O 1
ATOM 1089 N N . ASN A 1 133 ? 17.857 3.589 7.753 1.00 71.00 133 ASN A N 1
ATOM 1090 C CA . ASN A 1 133 ? 19.240 4.072 7.732 1.00 71.00 133 ASN A CA 1
ATOM 1091 C C . ASN A 1 133 ? 19.481 5.192 6.693 1.00 71.00 133 ASN A C 1
ATOM 1093 O O . ASN A 1 133 ? 20.512 5.861 6.748 1.00 71.00 133 ASN A O 1
ATOM 1097 N N . GLU A 1 134 ? 18.563 5.407 5.743 1.00 65.75 134 GLU A N 1
ATOM 1098 C CA . GLU A 1 134 ? 18.676 6.391 4.658 1.00 65.75 134 GLU A CA 1
ATOM 1099 C C . GLU A 1 134 ? 17.995 7.725 5.018 1.00 65.75 134 GLU A C 1
ATOM 1101 O O . GLU A 1 134 ? 17.071 8.120 4.325 1.00 65.75 134 GLU A O 1
ATOM 1106 N N . PHE A 1 135 ? 18.398 8.418 6.096 1.00 73.69 135 PHE A N 1
ATOM 1107 C CA . PHE A 1 135 ? 17.890 9.762 6.482 1.00 73.69 135 PHE A CA 1
ATOM 1108 C C . PHE A 1 135 ? 16.387 10.008 6.191 1.00 73.69 135 PHE A C 1
ATOM 1110 O O . PHE A 1 135 ? 15.993 11.092 5.752 1.00 73.69 135 PHE A O 1
ATOM 1117 N N . LEU A 1 136 ? 15.545 8.991 6.399 1.00 87.62 136 LEU A N 1
ATOM 1118 C CA . LEU A 1 136 ? 14.149 9.025 5.984 1.00 87.62 136 LEU A CA 1
ATOM 1119 C C . LEU A 1 136 ? 13.384 9.940 6.936 1.00 87.62 136 LEU A C 1
ATOM 1121 O O . LEU A 1 136 ? 13.322 9.686 8.141 1.00 87.62 136 LEU A O 1
ATOM 1125 N N . ASN A 1 137 ? 12.784 11.005 6.410 1.00 92.12 137 ASN A N 1
ATOM 1126 C CA . ASN A 1 137 ? 11.979 11.909 7.216 1.00 92.12 137 ASN A CA 1
ATOM 1127 C C . ASN A 1 137 ? 10.590 11.303 7.433 1.00 92.12 137 ASN A C 1
ATOM 1129 O O . ASN A 1 137 ? 9.712 11.396 6.569 1.00 92.12 137 ASN A O 1
ATOM 1133 N N . LEU A 1 138 ? 10.418 10.667 8.592 1.00 93.31 138 LEU A N 1
ATOM 1134 C CA . LEU A 1 138 ? 9.181 10.002 8.981 1.00 93.31 138 LEU A CA 1
ATOM 1135 C C . LEU A 1 138 ? 8.063 11.019 9.211 1.00 93.31 138 LEU A C 1
ATOM 1137 O O . LEU A 1 138 ? 8.179 11.941 10.020 1.00 93.31 138 LEU A O 1
ATOM 1141 N N . ARG A 1 139 ? 6.925 10.815 8.551 1.00 95.25 139 ARG A N 1
ATOM 1142 C CA . ARG A 1 139 ? 5.743 11.672 8.699 1.00 95.25 139 ARG A CA 1
ATOM 1143 C C . ARG A 1 139 ? 4.851 11.155 9.823 1.00 95.25 139 ARG A C 1
ATOM 1145 O O . ARG A 1 139 ? 3.704 10.771 9.604 1.00 95.25 139 ARG A O 1
ATOM 1152 N N . GLU A 1 140 ? 5.389 11.143 11.040 1.00 94.88 140 GLU A N 1
ATOM 1153 C CA . GLU A 1 140 ? 4.740 10.545 12.215 1.00 94.88 140 GLU A CA 1
ATOM 1154 C C . GLU A 1 140 ? 3.381 11.175 12.549 1.00 94.88 140 GLU A C 1
ATOM 1156 O O . GLU A 1 140 ? 2.425 10.461 12.846 1.00 94.88 140 GLU A O 1
ATOM 1161 N N . GLU A 1 141 ? 3.244 12.493 12.418 1.00 97.31 141 GLU A N 1
ATOM 1162 C CA . GLU A 1 141 ? 1.966 13.185 12.627 1.00 97.31 141 GLU A CA 1
ATOM 1163 C C . GLU A 1 141 ? 0.896 12.721 11.627 1.00 97.31 141 GLU A C 1
ATOM 1165 O O . GLU A 1 141 ? -0.228 12.387 12.011 1.00 97.31 141 GLU A O 1
ATOM 1170 N N . ALA A 1 142 ? 1.263 12.622 10.344 1.00 97.56 142 ALA A N 1
ATOM 1171 C CA . ALA A 1 142 ? 0.370 12.141 9.293 1.00 97.56 142 ALA A CA 1
ATOM 1172 C C . ALA A 1 142 ? 0.008 10.664 9.501 1.00 97.56 142 ALA A C 1
ATOM 1174 O O . ALA A 1 142 ? -1.153 10.283 9.336 1.00 97.56 142 ALA A O 1
ATOM 1175 N N . ARG A 1 143 ? 0.975 9.840 9.925 1.00 97.69 143 ARG A N 1
ATOM 1176 C CA . ARG A 1 143 ? 0.759 8.437 10.292 1.00 97.69 143 ARG A CA 1
ATOM 1177 C C . ARG A 1 143 ? -0.269 8.303 11.407 1.00 97.69 143 ARG A C 1
ATOM 1179 O O . ARG A 1 143 ? -1.231 7.547 11.263 1.00 97.69 143 ARG A O 1
ATOM 1186 N N . ILE A 1 144 ? -0.073 9.028 12.508 1.00 98.19 144 ILE A N 1
ATOM 1187 C CA . ILE A 1 144 ? -0.961 8.996 13.675 1.00 98.19 144 ILE A CA 1
ATOM 1188 C C . ILE A 1 144 ? -2.370 9.434 13.274 1.00 98.19 144 ILE A C 1
ATOM 1190 O O . ILE A 1 144 ? -3.336 8.748 13.609 1.00 98.19 144 ILE A O 1
ATOM 1194 N N . ALA A 1 145 ? -2.497 10.521 12.509 1.00 98.25 145 ALA A N 1
ATOM 1195 C CA . ALA A 1 145 ? -3.789 11.017 12.047 1.00 98.25 145 ALA A CA 1
ATOM 1196 C C . ALA A 1 145 ? -4.512 10.011 11.130 1.00 98.25 145 ALA A C 1
ATOM 1198 O O . ALA A 1 145 ? -5.692 9.718 11.339 1.00 98.25 145 ALA A O 1
ATOM 1199 N N . ALA A 1 146 ? -3.811 9.441 10.145 1.00 98.31 146 ALA A N 1
ATOM 1200 C CA . ALA A 1 146 ? -4.391 8.499 9.189 1.00 98.31 146 ALA A CA 1
ATOM 1201 C C . ALA A 1 146 ? -4.847 7.194 9.864 1.00 98.31 146 ALA A C 1
ATOM 1203 O O . ALA A 1 146 ? -5.982 6.756 9.653 1.00 98.31 146 ALA A O 1
ATOM 1204 N N . ILE A 1 147 ? -4.000 6.604 10.717 1.00 98.44 147 ILE A N 1
ATOM 1205 C CA . ILE A 1 147 ? -4.330 5.388 11.478 1.00 98.44 147 ILE A CA 1
ATOM 1206 C C . ILE A 1 147 ? -5.446 5.672 12.487 1.00 98.44 147 ILE A C 1
ATOM 1208 O O . ILE A 1 147 ? -6.387 4.889 12.608 1.00 98.44 147 ILE A O 1
ATOM 1212 N N . GLY A 1 148 ? -5.385 6.807 13.187 1.00 98.38 148 GLY A N 1
ATOM 1213 C CA . GLY A 1 148 ? -6.414 7.213 14.141 1.00 98.38 148 GLY A CA 1
ATOM 1214 C C . GLY A 1 148 ? -7.793 7.331 13.490 1.00 98.38 148 GLY A C 1
ATOM 1215 O O . GLY A 1 148 ? -8.783 6.844 14.042 1.00 98.38 148 GLY A O 1
ATOM 1216 N N . TYR A 1 149 ? -7.860 7.908 12.288 1.00 98.31 149 TYR A N 1
ATOM 1217 C CA . TYR A 1 149 ? -9.105 7.995 11.533 1.00 98.31 149 TYR A CA 1
ATOM 1218 C C . TYR A 1 149 ? -9.606 6.618 11.074 1.00 98.31 149 TYR A C 1
ATOM 1220 O O . TYR A 1 149 ? -10.780 6.312 11.277 1.00 98.31 149 TYR A O 1
ATOM 1228 N N . LEU A 1 150 ? -8.734 5.754 10.538 1.00 98.31 150 LEU A N 1
ATOM 1229 C CA . LEU A 1 150 ? -9.100 4.381 10.162 1.00 98.31 150 LEU A CA 1
ATOM 1230 C C . LEU A 1 150 ? -9.675 3.594 11.353 1.00 98.31 150 LEU A C 1
ATOM 1232 O O . LEU A 1 150 ? -10.733 2.983 11.223 1.00 98.31 150 LEU A O 1
ATOM 1236 N N . ASN A 1 151 ? -9.046 3.689 12.527 1.00 98.06 151 ASN A N 1
ATOM 1237 C CA . ASN A 1 151 ? -9.522 3.051 13.760 1.00 98.06 151 ASN A CA 1
ATOM 1238 C C . ASN A 1 151 ? -10.894 3.585 14.206 1.00 98.06 151 ASN A C 1
ATOM 1240 O O . ASN A 1 151 ? -11.696 2.855 14.787 1.00 98.06 151 ASN A O 1
ATOM 1244 N N . CYS A 1 152 ? -11.181 4.866 13.961 1.00 97.50 152 CYS A N 1
ATOM 1245 C CA . CYS A 1 152 ? -12.502 5.436 14.222 1.00 97.50 152 CYS A CA 1
ATOM 1246 C C . CYS A 1 152 ? -13.565 4.812 13.306 1.00 97.50 152 CYS A C 1
ATOM 1248 O O . CYS A 1 152 ? -14.646 4.460 13.777 1.00 97.50 152 CYS A O 1
ATOM 1250 N N . ILE A 1 153 ? -13.249 4.626 12.021 1.00 96.00 153 ILE A N 1
ATOM 1251 C CA . ILE A 1 153 ? -14.138 3.953 11.063 1.00 96.00 153 ILE A CA 1
ATOM 1252 C C . ILE A 1 153 ? -14.351 2.487 11.443 1.00 96.00 153 ILE A C 1
ATOM 1254 O O . ILE A 1 153 ? -15.489 2.031 11.461 1.00 96.00 153 ILE A O 1
ATOM 1258 N N . GLU A 1 154 ? -13.292 1.772 11.819 1.00 96.06 154 GLU A N 1
ATOM 1259 C CA . GLU A 1 154 ? -13.371 0.382 12.278 1.00 96.06 154 GLU A CA 1
ATOM 1260 C C . GLU A 1 154 ? -14.346 0.216 13.447 1.00 96.06 154 GLU A C 1
ATOM 1262 O O . GLU A 1 154 ? -15.240 -0.628 13.396 1.00 96.06 154 GLU A O 1
ATOM 1267 N N . LYS A 1 155 ? -14.247 1.081 14.463 1.00 95.25 155 LYS A N 1
ATOM 1268 C CA . LYS A 1 155 ? -15.175 1.070 15.602 1.00 95.25 155 LYS A CA 1
ATOM 1269 C C . LYS A 1 155 ? -16.623 1.286 15.164 1.00 95.25 155 LYS A C 1
ATOM 1271 O O . LYS A 1 155 ? -17.496 0.592 15.657 1.00 95.25 155 LYS A O 1
ATOM 1276 N N . LYS A 1 156 ? -16.883 2.196 14.222 1.00 91.81 156 LYS A N 1
ATOM 1277 C CA . LYS A 1 156 ? -18.240 2.458 13.701 1.00 91.81 156 LYS A CA 1
ATOM 1278 C C . LYS A 1 156 ? -18.812 1.334 12.833 1.00 91.81 156 LYS A C 1
ATOM 1280 O O . LYS A 1 156 ? -19.990 1.374 12.522 1.00 91.81 156 LYS A O 1
ATOM 1285 N N . ILE A 1 157 ? -17.984 0.404 12.363 1.00 87.50 157 ILE A N 1
ATOM 1286 C CA . ILE A 1 157 ? -18.433 -0.763 11.588 1.00 87.50 157 ILE A CA 1
ATOM 1287 C C . ILE A 1 157 ? -18.757 -1.938 12.521 1.00 87.50 157 ILE A C 1
ATOM 1289 O O . ILE A 1 157 ? -19.573 -2.789 12.178 1.00 87.50 157 ILE A O 1
ATOM 1293 N N . LEU A 1 158 ? -18.098 -2.003 13.682 1.00 72.50 158 LEU A N 1
ATOM 1294 C CA . LEU A 1 158 ? -18.273 -3.062 14.679 1.00 72.50 158 LEU A CA 1
ATOM 1295 C C . LEU A 1 158 ? -19.449 -2.821 15.644 1.00 72.50 158 LEU A C 1
ATOM 1297 O O . LEU A 1 158 ? -19.820 -3.750 16.361 1.00 72.50 158 LEU A O 1
ATOM 1301 N N . PHE A 1 159 ? -20.021 -1.614 15.658 1.00 51.53 159 PHE A N 1
ATOM 1302 C CA . PHE A 1 159 ? -21.185 -1.203 16.453 1.00 51.53 159 PHE A CA 1
ATOM 1303 C C . PHE A 1 159 ? -22.260 -0.613 15.544 1.00 51.53 159 PHE A C 1
ATOM 1305 O O . PHE A 1 159 ? -23.453 -0.870 15.814 1.00 51.53 159 PHE A O 1
#

pLDDT: mean 86.65, std 13.89, range [31.86, 98.56]